Protein AF-A0A4U0V6K7-F1 (afdb_monomer)

Structure (mmCIF, N/CA/C/O backbone):
data_AF-A0A4U0V6K7-F1
#
_entry.id   AF-A0A4U0V6K7-F1
#
loop_
_atom_site.group_PDB
_atom_site.id
_atom_site.type_symbol
_atom_site.label_atom_id
_atom_site.label_alt_id
_atom_site.label_comp_id
_atom_site.label_asym_id
_atom_site.label_entity_id
_atom_site.label_seq_id
_atom_site.pdbx_PDB_ins_code
_atom_site.Cartn_x
_atom_site.Cartn_y
_atom_site.Cartn_z
_atom_site.occupancy
_atom_site.B_iso_or_equiv
_atom_site.auth_seq_id
_atom_site.auth_comp_id
_atom_site.auth_asym_id
_atom_site.auth_atom_id
_atom_site.pdbx_PDB_model_num
ATOM 1 N N . MET A 1 1 ? -22.537 -39.134 -17.097 1.00 37.62 1 MET A N 1
ATOM 2 C CA . MET A 1 1 ? -21.132 -39.268 -16.660 1.00 37.62 1 MET A CA 1
ATOM 3 C C . MET A 1 1 ? -20.474 -37.922 -16.842 1.00 37.62 1 MET A C 1
ATOM 5 O O . MET A 1 1 ? -20.441 -37.421 -17.955 1.00 37.62 1 MET A O 1
ATOM 9 N N . ALA A 1 2 ? -20.106 -37.311 -15.720 1.00 47.69 2 ALA A N 1
ATOM 10 C CA . ALA A 1 2 ? -19.571 -35.965 -15.636 1.00 47.69 2 ALA A CA 1
ATOM 11 C C . ALA A 1 2 ? -18.253 -35.826 -16.405 1.00 47.69 2 ALA A C 1
ATOM 13 O O . ALA A 1 2 ? -17.399 -36.708 -16.352 1.00 47.69 2 ALA A O 1
ATOM 14 N N . SER A 1 3 ? -18.055 -34.679 -17.039 1.00 40.69 3 SER A N 1
ATOM 15 C CA . SER A 1 3 ? -16.734 -34.072 -17.144 1.00 40.69 3 SER A CA 1
ATOM 16 C C . SER A 1 3 ? -16.937 -32.569 -17.046 1.00 40.69 3 SER A C 1
ATOM 18 O O . SER A 1 3 ? -17.727 -31.975 -17.768 1.00 40.69 3 SER A O 1
ATOM 20 N N . ILE A 1 4 ? -16.331 -32.041 -15.997 1.00 48.12 4 ILE A N 1
ATOM 21 C CA . ILE A 1 4 ? -16.502 -30.717 -15.420 1.00 48.12 4 ILE A CA 1
ATOM 22 C C . ILE A 1 4 ? -15.907 -29.698 -16.388 1.00 48.12 4 ILE A C 1
ATOM 24 O O . ILE A 1 4 ? -14.764 -29.868 -16.813 1.00 48.12 4 ILE A O 1
ATOM 28 N N . ASP A 1 5 ? -16.674 -28.662 -16.713 1.00 46.97 5 ASP A N 1
ATOM 29 C CA . ASP A 1 5 ? -16.175 -27.486 -17.413 1.00 46.97 5 ASP A CA 1
ATOM 30 C C . ASP A 1 5 ? -15.108 -26.808 -16.537 1.00 46.97 5 ASP A C 1
ATOM 32 O O . ASP A 1 5 ? -15.395 -26.293 -15.455 1.00 46.97 5 ASP A O 1
ATOM 36 N N . LYS A 1 6 ? -13.844 -26.923 -16.949 1.00 53.06 6 LYS A N 1
ATOM 37 C CA . LYS A 1 6 ? -12.685 -26.311 -16.294 1.00 53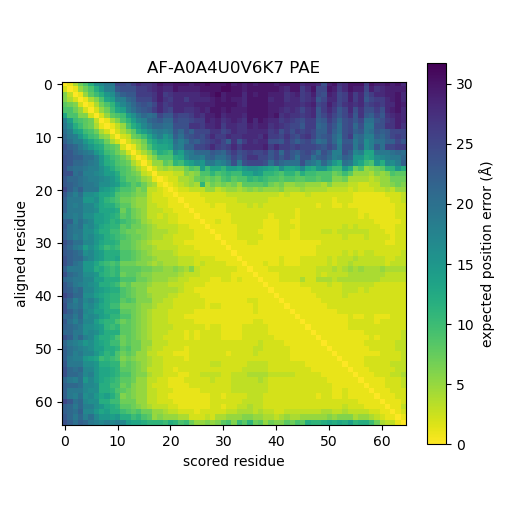.06 6 LYS A CA 1
ATOM 38 C C . LYS A 1 6 ? -12.245 -25.102 -17.116 1.00 53.06 6 LYS A C 1
ATOM 40 O O . LYS A 1 6 ? -11.163 -25.126 -17.691 1.00 53.06 6 LYS A O 1
ATOM 45 N N . THR A 1 7 ? -13.028 -24.031 -17.165 1.00 48.41 7 THR A N 1
ATOM 46 C CA . THR A 1 7 ? -12.529 -22.751 -17.695 1.00 48.41 7 THR A CA 1
ATOM 47 C C . THR A 1 7 ? -11.762 -22.001 -16.607 1.00 48.41 7 THR A C 1
ATOM 49 O O . THR A 1 7 ? -12.227 -21.001 -16.064 1.00 48.41 7 THR A O 1
ATOM 52 N N . ALA A 1 8 ? -10.576 -22.501 -16.260 1.00 51.25 8 ALA A N 1
ATOM 53 C CA . ALA A 1 8 ? -9.521 -21.624 -15.764 1.00 51.25 8 ALA A CA 1
ATOM 54 C C . ALA A 1 8 ? -8.876 -20.963 -16.998 1.00 51.25 8 ALA A C 1
ATOM 56 O O . ALA A 1 8 ? -8.643 -21.669 -17.980 1.00 51.25 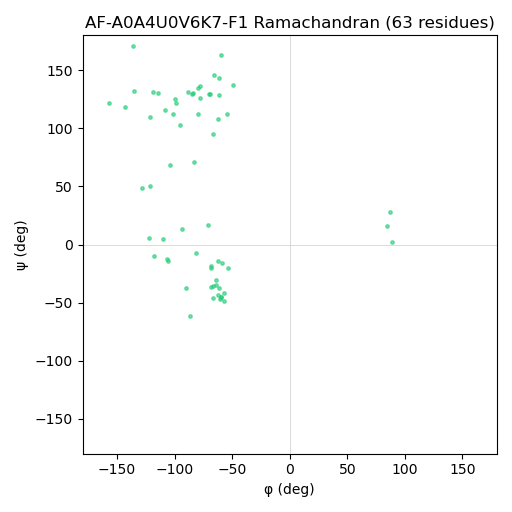8 ALA A O 1
ATOM 57 N N . PRO A 1 9 ? -8.616 -19.644 -17.009 1.00 48.31 9 PRO A N 1
ATOM 58 C CA . PRO A 1 9 ? -8.010 -18.996 -18.169 1.00 48.31 9 PRO A CA 1
ATOM 59 C C . PRO A 1 9 ? -6.620 -19.593 -18.454 1.00 48.31 9 PRO A C 1
ATOM 61 O O . PRO A 1 9 ? -5.781 -19.689 -17.559 1.00 48.31 9 PRO A O 1
ATOM 64 N N . GLU A 1 10 ? -6.381 -20.002 -19.704 1.00 45.75 10 GLU A N 1
ATOM 65 C CA . GLU A 1 10 ? -5.229 -20.808 -20.158 1.00 45.75 10 GLU A CA 1
ATOM 66 C C . GLU A 1 10 ? -3.857 -20.091 -20.174 1.00 45.75 10 GLU A C 1
ATOM 68 O O . GLU A 1 10 ? -2.903 -20.597 -20.758 1.00 45.75 10 GLU A O 1
ATOM 73 N N . HIS A 1 11 ? -3.674 -18.953 -19.502 1.00 50.09 11 HIS A N 1
ATOM 74 C CA . HIS A 1 11 ? -2.447 -18.149 -19.640 1.00 50.09 11 HIS A CA 1
ATOM 75 C C . HIS A 1 11 ? -1.767 -17.777 -18.317 1.00 50.09 11 HIS A C 1
ATOM 77 O O . HIS A 1 11 ? -1.378 -16.634 -18.118 1.00 50.09 11 HIS A O 1
ATOM 83 N N . TYR A 1 12 ? -1.561 -18.738 -17.411 1.00 52.47 12 TYR A N 1
ATOM 84 C CA . TYR A 1 12 ? -0.737 -18.509 -16.206 1.00 52.47 12 TYR A CA 1
ATOM 85 C C . TYR A 1 12 ? 0.745 -18.905 -16.378 1.00 52.47 12 TYR A C 1
ATOM 87 O O . TYR A 1 12 ? 1.472 -19.056 -15.401 1.00 52.47 12 TYR A O 1
ATOM 95 N N . GLN A 1 13 ? 1.215 -19.151 -17.604 1.00 51.19 13 GLN A N 1
ATOM 96 C CA . GLN A 1 13 ? 2.532 -19.765 -17.840 1.00 51.19 13 GLN A CA 1
ATOM 97 C C . GLN A 1 13 ? 3.470 -18.901 -18.682 1.00 51.19 13 GLN A C 1
ATOM 99 O O . GLN A 1 13 ? 4.118 -19.390 -19.601 1.00 51.19 13 GLN A O 1
ATOM 104 N N . GLU A 1 14 ? 3.616 -17.637 -18.306 1.00 58.09 14 GLU A N 1
ATOM 105 C CA . GLU A 1 14 ? 4.850 -16.905 -18.573 1.00 58.09 14 GLU A CA 1
ATOM 106 C C . GLU A 1 14 ? 5.382 -16.456 -17.214 1.00 58.09 14 GLU A C 1
ATOM 108 O O . GLU A 1 14 ? 4.747 -15.678 -16.503 1.00 58.09 14 GLU A O 1
ATOM 113 N N . ARG A 1 15 ? 6.492 -17.055 -16.762 1.00 58.56 15 ARG A N 1
ATOM 114 C CA . ARG A 1 15 ? 7.126 -16.643 -15.506 1.00 58.56 15 ARG A CA 1
ATOM 115 C C . ARG A 1 15 ? 7.664 -15.237 -15.725 1.00 58.56 15 ARG A C 1
ATOM 117 O O . ARG A 1 15 ? 8.779 -15.106 -16.222 1.00 58.56 15 ARG A O 1
ATOM 124 N N . ALA A 1 16 ? 6.891 -14.224 -15.347 1.00 62.75 16 ALA A N 1
ATOM 125 C CA . ALA A 1 16 ? 7.364 -12.852 -15.323 1.00 62.75 16 ALA A CA 1
ATOM 126 C C . ALA A 1 16 ? 8.637 -12.818 -14.468 1.00 62.75 16 ALA A C 1
ATOM 128 O O . ALA A 1 16 ? 8.636 -13.149 -13.275 1.00 62.75 16 ALA A O 1
ATOM 129 N N . HIS A 1 17 ? 9.769 -12.553 -15.112 1.00 72.69 17 HIS A N 1
ATOM 130 C CA . HIS A 1 17 ? 11.027 -12.450 -14.405 1.00 72.69 17 HIS A CA 1
ATOM 131 C C . HIS A 1 17 ? 10.949 -11.168 -13.574 1.00 72.69 17 HIS A C 1
ATOM 133 O O . HIS A 1 17 ? 10.632 -10.119 -14.116 1.00 72.69 17 HIS A O 1
ATOM 139 N N . PHE A 1 18 ? 11.244 -11.212 -12.270 1.00 78.62 18 PHE A N 1
ATOM 140 C CA . PHE A 1 18 ? 11.080 -10.052 -11.371 1.00 78.62 18 PHE A CA 1
ATOM 141 C C . PHE A 1 18 ? 11.786 -8.770 -11.852 1.00 78.62 18 PHE A C 1
ATOM 143 O O . PHE A 1 18 ? 11.441 -7.681 -11.411 1.00 78.62 18 PHE A O 1
ATOM 150 N N . LYS A 1 19 ? 12.784 -8.895 -12.739 1.00 80.81 19 LYS A N 1
ATOM 151 C CA . LYS A 1 19 ? 13.476 -7.761 -13.371 1.00 80.81 19 LYS A CA 1
ATOM 152 C C . LYS A 1 19 ? 12.599 -6.977 -14.353 1.00 80.81 19 LYS A C 1
ATOM 154 O O . LYS A 1 19 ? 12.948 -5.852 -14.683 1.00 80.81 19 LYS A O 1
ATOM 159 N N . GLU A 1 20 ? 11.523 -7.581 -14.839 1.00 86.75 20 GLU A N 1
ATOM 160 C CA . GLU A 1 20 ? 10.607 -7.037 -15.845 1.00 86.75 20 GLU A CA 1
ATOM 161 C C . GLU A 1 20 ? 9.265 -6.613 -15.227 1.00 86.75 20 GLU A C 1
ATOM 163 O O . GLU A 1 20 ? 8.502 -5.905 -15.871 1.00 86.75 20 GLU A O 1
ATOM 168 N N . CYS A 1 21 ? 8.990 -7.003 -13.976 1.00 90.06 21 CYS A N 1
ATOM 169 C CA . CYS A 1 21 ? 7.751 -6.672 -13.275 1.00 90.06 21 CYS A CA 1
ATOM 170 C C . CYS A 1 21 ? 7.738 -5.233 -12.742 1.00 90.06 21 CYS A C 1
ATOM 172 O O . CYS A 1 21 ? 8.677 -4.792 -12.069 1.00 90.06 21 CYS A O 1
ATOM 174 N N . CYS A 1 22 ? 6.609 -4.549 -12.912 1.00 93.19 22 CYS A N 1
ATOM 175 C CA . CYS A 1 22 ? 6.275 -3.355 -12.150 1.00 93.19 22 CYS A CA 1
ATOM 176 C C . CYS A 1 22 ? 5.749 -3.759 -10.762 1.00 93.19 22 CYS A C 1
ATOM 178 O O . CYS A 1 22 ? 4.676 -4.356 -10.628 1.00 93.19 22 CYS A O 1
ATOM 180 N N . ILE A 1 23 ? 6.524 -3.448 -9.719 1.00 94.88 23 ILE A N 1
ATOM 181 C CA . ILE A 1 23 ? 6.181 -3.760 -8.326 1.00 94.88 23 ILE A CA 1
ATOM 182 C C . ILE A 1 23 ? 5.612 -2.511 -7.653 1.00 94.88 23 ILE A C 1
ATOM 184 O O . ILE A 1 23 ? 6.282 -1.479 -7.589 1.00 94.88 23 ILE A O 1
ATOM 188 N N . TYR A 1 24 ? 4.413 -2.626 -7.085 1.00 96.62 24 TYR A N 1
ATOM 189 C CA . TYR A 1 24 ? 3.781 -1.572 -6.296 1.00 96.62 24 TYR A CA 1
ATOM 190 C C . TYR A 1 24 ? 3.778 -1.949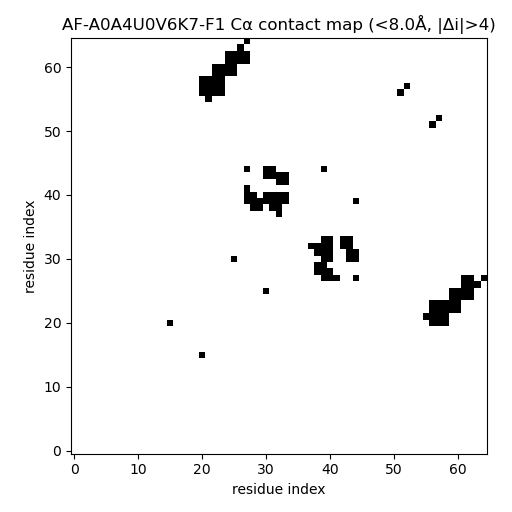 -4.815 1.00 96.62 24 TYR A C 1
ATOM 1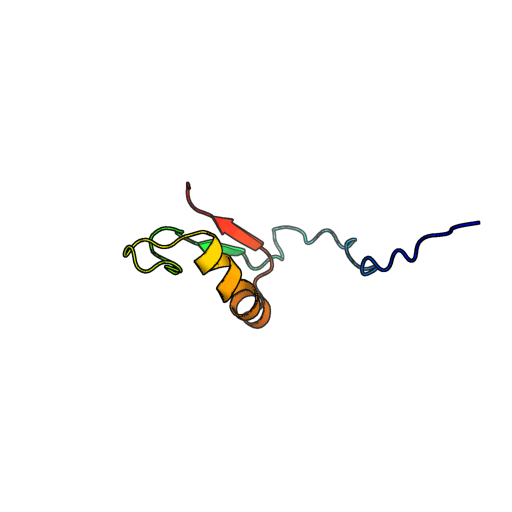92 O O . TYR A 1 24 ? 3.148 -2.927 -4.408 1.00 96.62 24 TYR A O 1
ATOM 200 N N . GLN A 1 25 ? 4.492 -1.182 -3.992 1.00 96.62 25 GLN A N 1
ATOM 201 C CA . GLN A 1 25 ? 4.510 -1.410 -2.551 1.00 96.62 25 GLN A CA 1
ATOM 202 C C . GLN A 1 25 ? 3.326 -0.709 -1.881 1.00 96.62 25 GLN A C 1
ATOM 204 O O . GLN A 1 25 ? 3.117 0.489 -2.062 1.00 96.62 25 GLN A O 1
ATOM 209 N N . VAL A 1 26 ? 2.579 -1.448 -1.065 1.00 96.88 26 VAL A N 1
ATOM 210 C CA . VAL A 1 26 ? 1.429 -0.942 -0.312 1.00 96.88 26 VAL A CA 1
ATOM 211 C C . VAL A 1 26 ? 1.729 -1.009 1.182 1.00 96.88 26 VAL A C 1
ATOM 213 O O . VAL A 1 26 ? 2.136 -2.048 1.703 1.00 96.88 26 VAL A O 1
ATOM 216 N N . TYR A 1 27 ? 1.491 0.101 1.882 1.00 97.00 27 TYR A N 1
ATOM 217 C CA . TYR A 1 27 ? 1.417 0.143 3.341 1.00 97.00 27 TYR A CA 1
ATOM 218 C C . TYR A 1 27 ? -0.060 0.023 3.768 1.00 97.00 27 TYR A C 1
ATOM 220 O O . TYR A 1 27 ? -0.795 1.004 3.619 1.00 97.00 27 TYR A O 1
ATOM 228 N N . PRO A 1 28 ? -0.525 -1.155 4.243 1.00 96.25 28 PRO A N 1
ATOM 229 C CA . PRO A 1 28 ? -1.956 -1.473 4.338 1.00 96.25 28 PRO A CA 1
ATOM 230 C C . PRO A 1 28 ? -2.747 -0.478 5.179 1.00 96.25 28 PRO A C 1
ATOM 232 O O . PRO A 1 28 ? -3.727 0.079 4.694 1.00 96.25 28 PRO A O 1
ATOM 235 N N . ALA A 1 29 ? -2.233 -0.164 6.371 1.00 96.62 29 ALA A N 1
ATOM 236 C CA . ALA A 1 29 ? -2.864 0.722 7.345 1.00 96.62 29 ALA A CA 1
ATOM 237 C C . ALA A 1 29 ? -3.128 2.150 6.833 1.00 96.62 29 ALA A C 1
ATOM 239 O O . ALA A 1 29 ? -3.899 2.880 7.448 1.00 96.62 29 ALA A O 1
ATOM 240 N N . SER A 1 30 ? -2.504 2.575 5.731 1.00 97.06 30 SER A N 1
ATOM 241 C CA . SER A 1 30 ? -2.696 3.918 5.162 1.00 97.06 30 SER A CA 1
ATOM 242 C C . SER A 1 30 ? -3.185 3.910 3.715 1.00 97.06 30 SER A C 1
ATOM 244 O O . SER A 1 30 ? -3.242 4.970 3.100 1.00 97.06 30 SER A O 1
ATOM 246 N N . PHE A 1 31 ? -3.506 2.744 3.149 1.00 97.44 31 PHE A N 1
ATOM 247 C CA . PHE A 1 31 ? -3.866 2.648 1.737 1.00 97.44 31 PHE A CA 1
ATOM 248 C C . PHE A 1 31 ? -5.352 2.904 1.482 1.00 97.44 31 PHE A C 1
ATOM 250 O O . PHE A 1 31 ? -5.706 3.833 0.760 1.00 97.44 31 PHE A O 1
ATOM 257 N N . CYS A 1 32 ? -6.228 2.073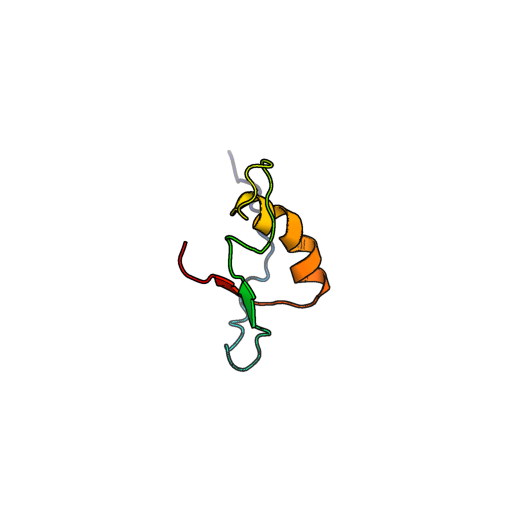 2.047 1.00 97.81 32 CYS A N 1
ATOM 258 C CA . CYS A 1 32 ? -7.669 2.205 1.870 1.00 97.81 32 CYS A CA 1
ATOM 259 C C . CYS A 1 32 ? -8.394 1.531 3.034 1.00 97.81 32 CYS A C 1
ATOM 261 O O . CYS A 1 32 ? -8.211 0.338 3.255 1.00 97.81 32 CYS A O 1
ATOM 263 N N . ASP A 1 33 ? -9.207 2.298 3.750 1.00 98.06 33 ASP A N 1
ATOM 264 C CA . ASP A 1 33 ? -10.116 1.824 4.797 1.00 98.06 33 ASP A CA 1
ATOM 265 C C . ASP A 1 33 ? -11.456 1.436 4.150 1.00 98.06 33 ASP A C 1
ATOM 267 O O . ASP A 1 33 ? -11.980 2.180 3.311 1.00 98.06 33 ASP A O 1
ATOM 271 N N . SER A 1 34 ? -11.975 0.251 4.476 1.00 98.00 34 SER A N 1
ATOM 272 C CA . SER A 1 34 ? -13.255 -0.252 3.965 1.00 98.00 34 SER A CA 1
ATOM 273 C C . SER A 1 34 ? -14.391 -0.230 4.989 1.00 98.00 34 SER A C 1
ATOM 275 O O . SER A 1 34 ? -15.552 -0.389 4.600 1.00 98.00 34 SER A O 1
ATOM 277 N N . ASN A 1 35 ? -14.086 -0.051 6.275 1.00 97.50 35 ASN A N 1
ATOM 278 C CA . ASN A 1 35 ? -15.038 -0.208 7.373 1.00 97.50 35 ASN A CA 1
ATOM 279 C C . ASN A 1 35 ? -15.275 1.096 8.170 1.00 97.50 35 ASN A C 1
ATOM 281 O O . ASN A 1 35 ? -16.229 1.164 8.948 1.00 97.50 35 ASN A O 1
ATOM 285 N N . GLY A 1 36 ? -14.472 2.137 7.930 1.00 97.50 36 GLY A N 1
ATOM 286 C CA . GLY A 1 36 ? -14.593 3.458 8.542 1.00 97.50 36 GLY A CA 1
ATOM 287 C C . GLY A 1 36 ? -13.929 3.596 9.915 1.00 97.50 36 GLY A C 1
ATOM 288 O O . GLY A 1 36 ? -14.258 4.540 10.638 1.00 97.50 36 GLY A O 1
ATOM 289 N N . ASP A 1 37 ? -13.043 2.677 10.305 1.00 97.06 37 ASP A N 1
ATOM 290 C CA . ASP A 1 37 ? -12.301 2.737 11.571 1.00 97.06 37 ASP A CA 1
ATOM 291 C C . ASP A 1 37 ? -11.068 3.663 11.523 1.00 97.06 37 ASP A C 1
ATOM 293 O O . ASP A 1 37 ? -10.477 3.968 12.566 1.00 97.06 37 ASP A O 1
ATOM 297 N N . GLY A 1 38 ? -10.728 4.181 10.337 1.00 97.00 38 GLY A N 1
ATOM 298 C CA . GLY A 1 38 ? -9.612 5.092 10.101 1.00 97.00 38 GLY A CA 1
ATOM 299 C C . GLY A 1 38 ? -8.284 4.400 9.788 1.00 97.00 38 GLY A C 1
ATOM 300 O O . GLY A 1 38 ? -7.280 5.096 9.602 1.00 97.00 38 GLY A O 1
ATOM 301 N N . VAL A 1 39 ? -8.255 3.067 9.713 1.00 97.38 39 VAL A N 1
ATOM 302 C CA . VAL A 1 39 ? -7.080 2.263 9.369 1.00 97.38 39 VAL A CA 1
ATOM 303 C C . VAL A 1 39 ? -7.364 1.474 8.096 1.00 97.38 39 VAL A C 1
ATOM 305 O O . VAL A 1 39 ? -8.388 0.823 7.938 1.00 97.38 39 VAL A O 1
ATOM 308 N N . GLY A 1 40 ? -6.429 1.528 7.150 1.00 97.50 40 GLY A N 1
ATOM 309 C CA . GLY A 1 40 ? -6.563 0.761 5.922 1.00 97.50 40 GLY A CA 1
ATOM 310 C C . GLY A 1 40 ? -6.500 -0.750 6.155 1.00 97.50 40 GLY A C 1
ATOM 311 O O . GLY A 1 40 ? -5.765 -1.238 7.016 1.00 97.50 40 GLY A O 1
ATOM 312 N N . ASP A 1 41 ? -7.254 -1.497 5.355 1.00 96.94 41 ASP A N 1
ATOM 313 C CA . ASP A 1 41 ? -7.454 -2.930 5.536 1.00 96.94 41 ASP A CA 1
ATOM 314 C C . ASP A 1 41 ? -7.365 -3.707 4.206 1.00 96.94 41 ASP A C 1
ATOM 316 O O . ASP A 1 41 ? -7.282 -3.148 3.106 1.00 96.94 41 ASP A O 1
ATOM 320 N N . ILE A 1 42 ? -7.350 -5.039 4.300 1.00 96.81 42 ILE A N 1
ATOM 321 C CA . ILE A 1 42 ? -7.223 -5.916 3.128 1.00 96.81 42 ILE A CA 1
ATOM 322 C C . ILE A 1 42 ? -8.420 -5.785 2.177 1.00 96.81 42 ILE A C 1
ATOM 324 O O . ILE A 1 42 ? -8.233 -5.858 0.963 1.00 96.81 42 ILE A O 1
ATOM 328 N N . GLN A 1 43 ? -9.635 -5.574 2.687 1.00 97.94 43 GLN A N 1
ATOM 329 C CA . GLN A 1 43 ? -10.817 -5.393 1.8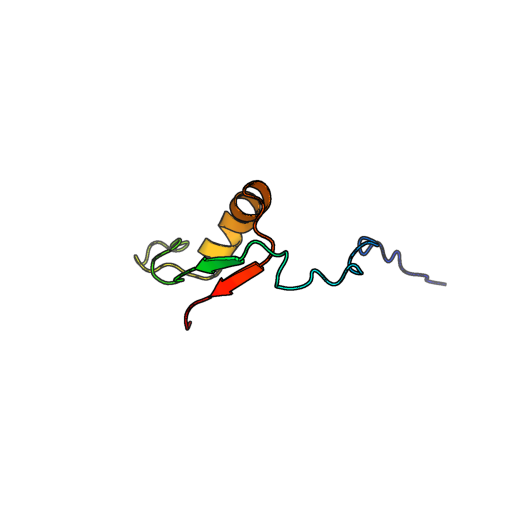37 1.00 97.94 43 GLN A CA 1
ATOM 330 C C . GLN A 1 43 ? -10.735 -4.071 1.065 1.00 97.94 43 GLN A C 1
ATOM 332 O O . GLN A 1 43 ? -11.069 -4.020 -0.121 1.00 97.94 43 GLN A O 1
ATOM 337 N N . GLY A 1 44 ? -10.186 -3.030 1.690 1.00 97.81 44 GLY A N 1
ATOM 338 C CA . GLY A 1 44 ? -9.839 -1.775 1.043 1.00 97.81 44 GLY A CA 1
ATOM 339 C C . GLY A 1 44 ? -8.830 -1.978 -0.085 1.00 97.81 44 GLY A C 1
ATOM 340 O O . GLY A 1 44 ? -9.055 -1.483 -1.189 1.00 97.81 44 GLY A O 1
ATOM 341 N N . ILE A 1 45 ? -7.772 -2.769 0.132 1.00 97.69 45 ILE A N 1
ATOM 342 C CA . ILE A 1 45 ? -6.809 -3.117 -0.930 1.00 97.69 45 ILE A CA 1
ATOM 343 C C . ILE A 1 45 ? -7.497 -3.863 -2.080 1.00 97.69 45 ILE A C 1
ATOM 345 O O . ILE A 1 45 ? -7.314 -3.493 -3.241 1.00 97.69 45 ILE A O 1
ATOM 349 N N . ILE A 1 46 ? -8.325 -4.866 -1.770 1.00 97.94 46 ILE A N 1
ATOM 350 C CA . ILE A 1 46 ? -9.068 -5.646 -2.771 1.00 97.94 46 ILE A CA 1
ATOM 351 C C . ILE A 1 46 ? -9.943 -4.731 -3.638 1.00 97.94 46 ILE A C 1
ATOM 353 O O . ILE A 1 46 ? -9.947 -4.867 -4.861 1.00 97.94 46 ILE A O 1
ATOM 357 N N . SER A 1 47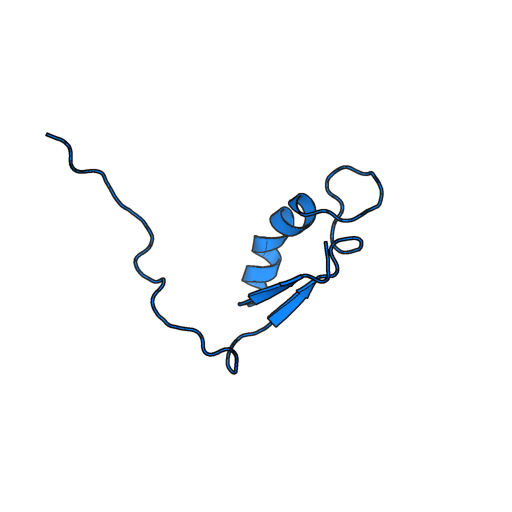 ? -10.604 -3.738 -3.035 1.00 98.06 47 SER A N 1
ATOM 358 C CA . SER A 1 47 ? -11.445 -2.769 -3.756 1.00 98.06 47 SER A CA 1
ATOM 359 C C . SER A 1 47 ? -10.688 -1.899 -4.774 1.00 98.06 47 SER A C 1
ATOM 361 O O . SER A 1 47 ? -11.312 -1.230 -5.599 1.00 98.06 47 SER A O 1
ATOM 363 N N . LYS A 1 48 ? -9.348 -1.880 -4.719 1.00 97.69 48 LYS A N 1
ATOM 364 C CA . LYS A 1 48 ? -8.477 -1.107 -5.617 1.00 97.69 48 LYS A CA 1
ATOM 365 C C . LYS A 1 48 ? -7.686 -1.975 -6.593 1.00 97.69 48 LYS A C 1
ATOM 367 O O . LYS A 1 48 ? -6.881 -1.426 -7.340 1.00 97.69 48 LYS A O 1
ATOM 372 N N . LEU A 1 49 ? -7.901 -3.293 -6.628 1.00 97.25 49 LEU A N 1
ATOM 373 C CA . LEU A 1 49 ? -7.161 -4.176 -7.537 1.00 97.25 49 LEU A CA 1
ATOM 374 C C . LEU A 1 49 ? -7.394 -3.834 -9.011 1.00 97.25 49 LEU A C 1
ATOM 376 O O . LEU A 1 49 ? -6.434 -3.857 -9.773 1.00 97.25 49 LEU A O 1
ATOM 380 N N . ASP A 1 50 ? -8.613 -3.448 -9.398 1.00 97.19 50 ASP A N 1
ATOM 381 C CA . ASP A 1 50 ? -8.895 -3.017 -10.775 1.00 97.19 50 ASP A CA 1
ATOM 382 C C . ASP A 1 50 ? -8.093 -1.761 -11.140 1.00 97.19 50 ASP A C 1
ATOM 384 O O . ASP A 1 50 ? -7.447 -1.720 -12.181 1.00 97.19 50 ASP A O 1
ATOM 388 N N . TYR A 1 51 ? -8.020 -0.784 -10.230 1.00 96.75 51 TYR A N 1
ATOM 389 C CA . TYR A 1 51 ? -7.177 0.402 -10.408 1.00 96.75 51 TYR A CA 1
ATOM 390 C C . TYR A 1 51 ? -5.690 0.042 -10.556 1.00 96.75 51 TYR A C 1
ATOM 392 O O . TYR A 1 51 ? -5.009 0.574 -11.430 1.00 96.75 51 TYR A O 1
ATOM 400 N N . LEU A 1 52 ? -5.174 -0.858 -9.713 1.00 96.38 52 LEU A N 1
ATOM 401 C CA . LEU A 1 52 ? -3.768 -1.276 -9.767 1.00 96.38 52 LEU A CA 1
ATOM 402 C C . LEU A 1 52 ? -3.460 -2.051 -11.054 1.00 96.38 52 LEU A C 1
ATOM 404 O O . LEU A 1 52 ? -2.391 -1.883 -11.638 1.00 96.38 52 LEU A O 1
ATOM 408 N N . LYS A 1 53 ? -4.414 -2.852 -11.528 1.00 95.06 53 LYS A N 1
ATOM 409 C CA . LYS A 1 53 ? -4.313 -3.559 -12.801 1.00 95.06 53 LYS A CA 1
ATOM 410 C C . LYS A 1 53 ? -4.316 -2.592 -13.985 1.00 95.06 53 LYS A C 1
ATOM 412 O O . LYS A 1 53 ? -3.457 -2.718 -14.852 1.00 95.06 53 LYS A O 1
ATOM 417 N N . ASP A 1 54 ? -5.221 -1.616 -13.998 1.00 96.94 54 ASP A N 1
ATOM 418 C CA . ASP A 1 54 ? -5.295 -0.590 -15.047 1.00 96.94 54 ASP A CA 1
ATOM 419 C C . ASP A 1 54 ? -4.042 0.297 -15.075 1.00 96.94 54 ASP A C 1
ATOM 421 O O . ASP A 1 54 ? -3.614 0.747 -16.138 1.00 96.94 54 ASP A O 1
ATOM 425 N N . LEU A 1 55 ? -3.412 0.506 -13.914 1.00 96.44 55 LEU A N 1
ATOM 426 C CA . LEU A 1 55 ? -2.122 1.184 -13.793 1.00 96.44 55 LEU A CA 1
ATOM 427 C C . LEU A 1 55 ? -0.956 0.371 -14.396 1.00 96.44 55 LEU A C 1
ATOM 429 O O . LEU A 1 55 ? 0.092 0.947 -14.685 1.00 96.44 55 LEU A O 1
ATOM 433 N N . GLY A 1 56 ? -1.124 -0.938 -14.603 1.00 94.62 56 GLY A N 1
ATOM 434 C CA . GLY A 1 56 ? -0.083 -1.836 -15.110 1.00 94.62 56 GLY A CA 1
ATOM 435 C C . GLY A 1 56 ? 0.813 -2.429 -14.019 1.00 94.62 56 GLY A C 1
ATOM 436 O O . GLY A 1 56 ? 1.981 -2.708 -14.273 1.00 94.62 56 GLY A O 1
ATOM 437 N N . VAL A 1 57 ? 0.300 -2.584 -12.794 1.00 95.69 57 VAL A N 1
ATOM 438 C CA . VAL A 1 57 ? 1.025 -3.248 -11.702 1.00 95.69 57 VAL A CA 1
ATOM 439 C C . VAL A 1 57 ? 0.965 -4.764 -11.879 1.00 95.69 57 VAL A C 1
ATOM 441 O O . VAL A 1 57 ? -0.120 -5.343 -11.925 1.00 95.69 57 VAL A O 1
ATOM 444 N N . ASP A 1 58 ? 2.129 -5.415 -11.883 1.00 93.44 58 ASP A N 1
ATOM 445 C CA . ASP A 1 58 ? 2.233 -6.876 -11.972 1.00 93.44 58 ASP A CA 1
ATOM 446 C C . ASP A 1 58 ? 2.233 -7.537 -10.588 1.00 93.44 58 ASP A C 1
ATOM 448 O O . ASP A 1 58 ? 1.673 -8.617 -10.393 1.00 93.44 58 ASP A O 1
ATOM 452 N N . VAL A 1 59 ? 2.890 -6.896 -9.613 1.00 94.31 59 VAL A N 1
ATOM 453 C CA . VAL A 1 59 ? 3.095 -7.445 -8.267 1.00 94.31 59 VAL A CA 1
ATOM 454 C C . VAL A 1 59 ? 2.812 -6.388 -7.210 1.00 94.31 59 VAL A C 1
ATOM 456 O O . VAL A 1 59 ? 3.349 -5.282 -7.254 1.00 94.31 59 VAL A O 1
ATOM 459 N N . ILE A 1 60 ? 2.026 -6.763 -6.202 1.00 95.50 60 ILE A N 1
ATOM 460 C CA . ILE A 1 60 ? 1.805 -5.948 -5.006 1.00 95.50 60 ILE A CA 1
ATOM 461 C C . ILE A 1 60 ? 2.710 -6.466 -3.888 1.00 95.50 60 ILE A C 1
ATOM 463 O O . ILE A 1 60 ? 2.614 -7.629 -3.493 1.00 95.50 60 ILE A O 1
ATOM 467 N N . TRP A 1 61 ? 3.570 -5.599 -3.353 1.00 95.69 61 TRP A N 1
ATOM 468 C CA . TRP A 1 61 ? 4.372 -5.900 -2.168 1.00 95.69 61 TRP A CA 1
ATOM 469 C C . TRP A 1 61 ? 3.751 -5.240 -0.938 1.00 95.69 61 TRP A C 1
ATOM 471 O O . TRP A 1 61 ? 3.741 -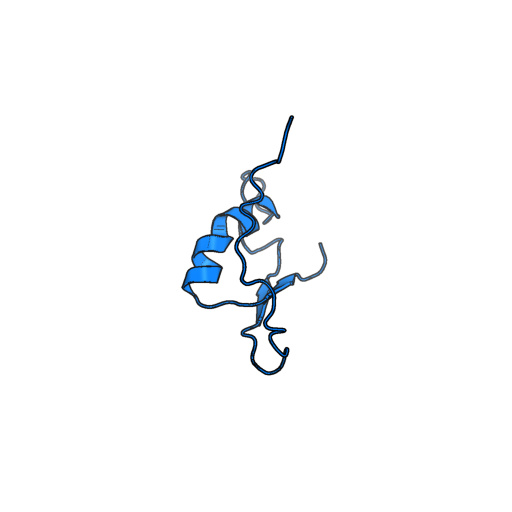4.020 -0.807 1.00 95.69 61 TRP A O 1
ATOM 481 N N . LEU A 1 62 ? 3.231 -6.049 -0.021 1.00 96.19 62 LEU A N 1
ATOM 482 C CA . LEU A 1 62 ? 2.682 -5.548 1.233 1.00 96.19 62 LEU A CA 1
ATOM 483 C C . LEU A 1 62 ? 3.795 -5.354 2.265 1.00 96.19 62 LEU A C 1
ATOM 485 O O . LEU A 1 62 ? 4.593 -6.259 2.520 1.00 96.19 62 LEU A O 1
ATOM 489 N N . SER A 1 63 ? 3.812 -4.179 2.888 1.00 94.94 63 SER A N 1
ATOM 490 C CA . SER A 1 63 ? 4.456 -3.997 4.191 1.00 94.94 63 SER A CA 1
ATOM 491 C C . SER A 1 63 ? 3.812 -4.924 5.240 1.00 94.94 63 SER A C 1
ATOM 493 O O . SER A 1 63 ? 2.710 -5.422 4.996 1.00 94.94 63 SER A O 1
ATOM 495 N N . PRO A 1 64 ? 4.465 -5.170 6.395 1.00 92.19 64 PRO A N 1
ATOM 496 C CA . PRO A 1 64 ? 3.920 -6.040 7.434 1.00 92.19 64 PRO A CA 1
ATOM 497 C C . PRO A 1 64 ? 2.469 -5.703 7.793 1.00 92.19 64 PRO A C 1
ATOM 499 O O . PRO A 1 64 ? 2.114 -4.528 7.915 1.00 92.19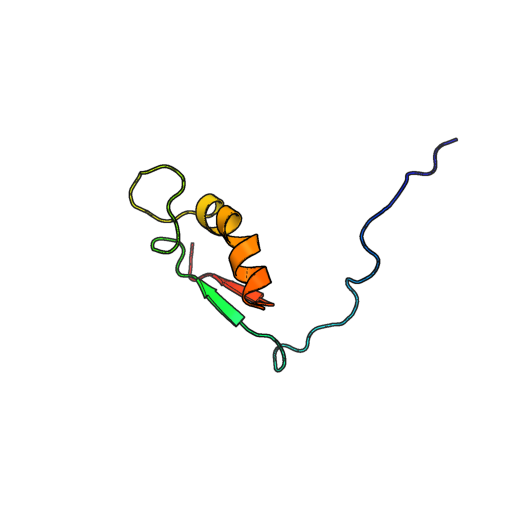 64 PRO A O 1
ATOM 502 N N . VAL A 1 65 ? 1.674 -6.763 7.937 1.00 79.12 65 VAL A N 1
ATOM 503 C CA . VAL A 1 65 ? 0.248 -6.770 8.289 1.00 79.12 65 VAL A CA 1
ATOM 504 C C . VAL A 1 65 ? 0.042 -7.309 9.690 1.00 79.12 65 VAL A C 1
ATOM 506 O O . VAL A 1 65 ? 0.771 -8.259 10.059 1.00 79.12 65 VAL A O 1
#

pLDDT: mean 83.68, std 20.02, range [37.62, 98.06]

Mean predicted aligned error: 9.25 Å

InterPro domains:
  IPR006047 Glycosyl hydrolase family 13, catalytic domain [PF00128] (25-65)
  IPR017853 Glycoside hydrolase superfamily [SSF51445] (13-65)

Sequence (65 aa):
MASIDKTAPEHYQERAHFKECCIYQVYPASFCDSNGDGVGDIQGIISKLDYLKDLGVDVIWLSPV

Nearest PDB structures (foldseek):
  2pwe-assembly1_A  TM=1.002E+00  e=3.633E-04  Burkholderia ubonensis subsp. mesacidophila
  4h8h-assembly2_B  TM=1.000E+00  e=3.633E-04  Rhizobium sp. MX-45
  4gi9-assembly1_A  TM=1.003E+00  e=4.167E-04  Rhizobium sp. MX-45
  4ha1-assembly1_A  TM=1.001E+00  e=4.167E-04  Rhizobium sp. MX-45
  2pwf-assembly1_A  TM=1.003E+00  e=4.779E-04  Burkholderia ubonensis subsp. mesacidophila

Organism: NCBI:txid329884

Foldseek 3Di:
DDDDPPPDPPPPPDPPDPVNFAEAEDAQQPQAPDPPPNGGDPVRVVVCVVVCVVVRHPYYHYDDD

Secondary structure (DSSP, 8-state):
---------S-------TTT--EEEE-GGGT--SSSSSS--HHHHHTTHHHHHHTT--EEEEPP-

Solvent-accessible surface area (backbone atoms only — not comparable to full-atom values): 4336 Å² total; per-residue (Å²): 135,90,79,79,88,74,88,65,80,93,76,85,82,69,84,76,51,76,92,76,53,44,73,45,76,42,55,46,56,77,66,28,55,70,84,78,86,81,47,20,37,70,68,21,49,58,75,38,46,68,59,42,49,76,72,60,48,71,42,79,44,71,50,93,128

Radius of gyration: 16.27 Å; Cα contacts (8 Å, |Δi|>4): 64; chains: 1; bounding box: 35×44×32 Å